Protein AF-A0A2V9WCP5-F1 (afdb_monomer_lite)

Sequence (65 aa):
MLLSGLASAQDHEKKVKRSDLPAAVEKAVVEQSQGSTIRGFSQEKENGKTFYEAELMTKGHSKDV

Secondary structure (DSSP, 8-state):
-------------EE--GGGS-HHHHHHHHHHTTTSEEEEEEEEEETTEEEEEEEEEETTEEEE-

Foldseek 3Di:
DDDDDPPPPPFDKAWDDLVVDDPVVNVVCVVVQVQWDWDTKIWTDDPNRIDIWTWTHHPNDTDTD

pLDDT: mean 82.1, std 18.46, range [36.47, 97.69]

Structure (mmCIF, N/CA/C/O backbone):
data_AF-A0A2V9WCP5-F1
#
_entry.id   AF-A0A2V9WCP5-F1
#
loop_
_atom_site.group_PDB
_atom_site.id
_atom_site.type_symbol
_atom_site.label_atom_id
_atom_site.label_alt_id
_atom_site.label_comp_id
_atom_site.label_asym_id
_atom_site.label_entity_id
_atom_site.label_seq_id
_atom_site.pdbx_PDB_ins_code
_atom_site.Cartn_x
_atom_site.Cartn_y
_atom_site.Cartn_z
_atom_site.occupancy
_atom_site.B_iso_or_equiv
_atom_site.auth_seq_id
_atom_site.auth_comp_id
_atom_site.auth_asym_id
_atom_site.auth_atom_id
_atom_site.pdbx_PDB_model_num
ATOM 1 N N . MET A 1 1 ? 0.163 -10.946 47.503 1.00 42.94 1 MET A N 1
ATOM 2 C CA . MET A 1 1 ? 0.627 -11.325 46.151 1.00 42.94 1 MET A CA 1
ATOM 3 C C . MET A 1 1 ? -0.585 -11.366 45.238 1.00 42.94 1 MET A C 1
ATOM 5 O O . MET A 1 1 ? -1.360 -12.304 45.332 1.00 42.94 1 MET A O 1
ATOM 9 N N . LEU A 1 2 ? -0.789 -10.333 44.424 1.00 36.47 2 LEU A N 1
ATOM 10 C CA . LEU A 1 2 ? -1.763 -10.350 43.332 1.00 36.47 2 LEU A CA 1
ATOM 11 C C . LEU A 1 2 ? -0.964 -10.188 42.039 1.00 36.47 2 LEU A C 1
ATOM 13 O O . LEU A 1 2 ? -0.387 -9.133 41.786 1.00 36.47 2 LEU A O 1
ATOM 17 N N . LEU A 1 3 ? -0.847 -11.293 41.303 1.00 48.59 3 LEU A N 1
ATOM 18 C CA . LEU A 1 3 ? -0.296 -11.356 39.956 1.00 48.59 3 LEU A CA 1
ATOM 19 C C . LEU A 1 3 ? -1.310 -10.714 39.001 1.00 48.59 3 LEU A C 1
ATOM 21 O O . LEU A 1 3 ? -2.351 -11.307 38.732 1.00 48.59 3 LEU A O 1
ATOM 25 N N . SER A 1 4 ? -0.981 -9.545 38.459 1.00 53.75 4 SER A N 1
ATOM 26 C CA . SER A 1 4 ? -1.644 -9.006 37.269 1.00 53.75 4 SER A CA 1
ATOM 27 C C . SER A 1 4 ? -0.682 -9.156 36.100 1.00 53.75 4 SER A C 1
ATOM 29 O O . SER A 1 4 ? 0.176 -8.307 35.868 1.00 53.75 4 SER A O 1
ATOM 31 N N . GLY A 1 5 ? -0.781 -10.288 35.404 1.00 51.09 5 GLY A N 1
ATOM 32 C CA . GLY A 1 5 ? -0.092 -10.497 34.139 1.00 51.09 5 GLY A CA 1
ATOM 33 C C . GLY A 1 5 ? -0.689 -9.567 33.090 1.00 51.09 5 GLY A C 1
ATOM 34 O O . GLY A 1 5 ? -1.781 -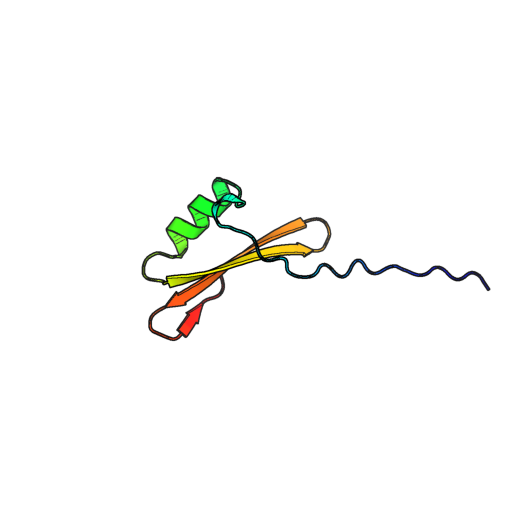9.818 32.587 1.00 51.09 5 GLY A O 1
ATOM 35 N N . LEU A 1 6 ? 0.024 -8.490 32.767 1.00 53.88 6 LEU A N 1
ATOM 36 C CA . LEU A 1 6 ? -0.185 -7.751 31.530 1.00 53.88 6 LEU A CA 1
ATOM 37 C C . LEU A 1 6 ? 0.202 -8.697 30.393 1.00 53.88 6 LEU A C 1
ATOM 39 O O . LEU A 1 6 ? 1.379 -8.858 30.075 1.00 53.88 6 LEU A O 1
ATOM 43 N N . ALA A 1 7 ? -0.792 -9.369 29.816 1.00 51.03 7 ALA A N 1
ATOM 44 C CA . ALA A 1 7 ? -0.655 -9.956 28.497 1.00 51.03 7 ALA A CA 1
ATOM 45 C C . ALA A 1 7 ? -0.418 -8.788 27.534 1.00 51.03 7 ALA A C 1
ATOM 47 O O . ALA A 1 7 ? -1.360 -8.146 27.076 1.00 51.03 7 ALA A O 1
ATOM 48 N N . SER A 1 8 ? 0.853 -8.459 27.307 1.00 50.44 8 SER A N 1
ATOM 49 C CA . SER A 1 8 ? 1.242 -7.583 26.215 1.00 50.44 8 SER A CA 1
ATOM 50 C C . SER A 1 8 ? 0.801 -8.308 24.952 1.00 50.44 8 SER A C 1
ATOM 52 O O . SER A 1 8 ? 1.368 -9.348 24.609 1.00 50.44 8 SER A O 1
ATOM 54 N N . ALA A 1 9 ? -0.284 -7.843 24.332 1.00 54.47 9 ALA A N 1
ATOM 55 C CA . ALA A 1 9 ? -0.630 -8.256 22.988 1.00 54.47 9 ALA A CA 1
ATOM 56 C C . ALA A 1 9 ? 0.570 -7.860 22.133 1.00 54.47 9 ALA A C 1
ATOM 58 O O . ALA A 1 9 ? 0.779 -6.684 21.852 1.00 54.47 9 ALA A O 1
ATOM 59 N N . GLN A 1 10 ? 1.435 -8.827 21.840 1.00 55.94 10 GLN A N 1
ATOM 60 C CA . GLN A 1 10 ? 2.466 -8.626 20.849 1.00 55.94 10 GLN A CA 1
ATOM 61 C C . GLN A 1 10 ? 1.718 -8.476 19.532 1.00 55.94 10 GLN A C 1
ATOM 63 O O . GLN A 1 10 ? 1.231 -9.463 18.977 1.00 55.94 10 GLN A O 1
ATOM 68 N N . ASP A 1 11 ? 1.540 -7.237 19.098 1.00 61.38 11 ASP A N 1
ATOM 69 C CA . ASP A 1 11 ? 1.089 -6.956 17.753 1.00 61.38 11 ASP A CA 1
ATOM 70 C C . ASP A 1 11 ? 2.215 -7.371 16.812 1.00 61.38 11 ASP A C 1
ATOM 72 O O . ASP A 1 11 ? 3.201 -6.673 16.609 1.00 61.38 11 ASP A O 1
ATOM 76 N N . HIS A 1 12 ? 2.113 -8.612 16.349 1.00 71.19 12 HIS A N 1
ATOM 77 C CA . HIS A 1 12 ? 3.021 -9.171 15.368 1.00 71.19 12 HIS A CA 1
ATOM 78 C C . HIS A 1 12 ? 2.525 -8.792 13.979 1.00 71.19 12 HIS A C 1
ATOM 80 O O . HIS A 1 12 ? 1.339 -8.950 13.667 1.00 71.19 12 HIS A O 1
ATOM 86 N N . GLU A 1 13 ? 3.456 -8.348 13.142 1.00 80.94 13 GLU A N 1
ATOM 87 C CA . GLU A 1 13 ? 3.251 -8.147 11.715 1.00 80.94 13 GLU A CA 1
ATOM 88 C C . GLU A 1 13 ? 2.609 -9.399 11.086 1.00 80.94 13 GLU A C 1
ATOM 90 O O . GLU A 1 13 ? 3.095 -10.530 11.213 1.00 80.94 13 GLU A O 1
ATOM 95 N N . LYS A 1 14 ? 1.489 -9.209 10.387 1.00 93.00 14 LYS A N 1
ATOM 96 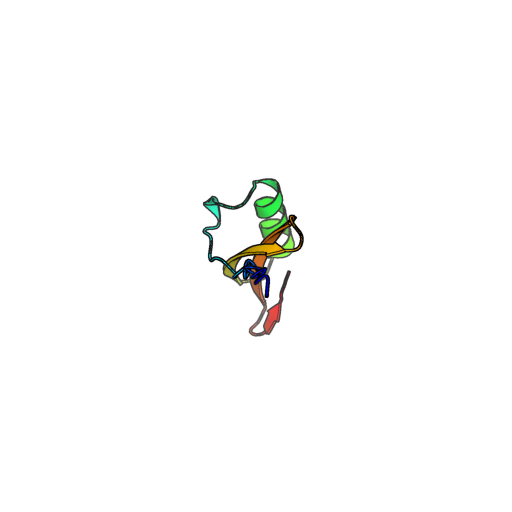C CA . LYS A 1 14 ? 0.765 -10.269 9.687 1.00 93.00 14 LYS A CA 1
ATOM 97 C C . LYS A 1 14 ? 0.815 -10.024 8.188 1.00 93.00 14 LYS A C 1
ATOM 99 O O . LYS A 1 14 ? 0.284 -9.032 7.703 1.00 93.00 14 LYS A O 1
ATOM 104 N N . LYS A 1 15 ? 1.324 -10.998 7.432 1.00 95.25 15 LYS A N 1
ATOM 105 C CA . LYS A 1 15 ? 1.254 -10.976 5.963 1.00 95.25 15 LYS A CA 1
ATOM 106 C C . LYS A 1 15 ? -0.194 -10.995 5.473 1.00 95.25 15 LYS A C 1
ATOM 108 O O . LYS A 1 15 ? -0.998 -11.817 5.922 1.00 95.25 15 LYS A O 1
ATOM 113 N N . VAL A 1 16 ? -0.498 -10.132 4.509 1.00 96.31 16 VAL A N 1
ATOM 114 C CA . VAL A 1 16 ? -1.816 -10.021 3.870 1.00 96.31 16 VAL A CA 1
ATOM 115 C C . VAL A 1 16 ? -1.686 -10.071 2.357 1.00 96.31 16 VAL A C 1
ATOM 117 O O . VAL A 1 16 ? -0.605 -9.899 1.792 1.00 96.31 16 VAL A O 1
ATOM 120 N N . LYS A 1 17 ? -2.792 -10.350 1.671 1.00 97.19 17 LYS A N 1
ATOM 121 C CA . LYS A 1 17 ? -2.850 -10.237 0.216 1.00 97.19 17 LYS A CA 1
ATOM 122 C C . LYS A 1 17 ? -3.250 -8.819 -0.155 1.00 97.19 17 LYS A C 1
ATOM 124 O O . LYS A 1 17 ? -3.965 -8.148 0.578 1.00 97.19 17 LYS A O 1
ATOM 129 N N . ARG A 1 18 ? -2.886 -8.403 -1.367 1.00 95.88 18 ARG A N 1
ATOM 130 C CA . ARG A 1 18 ? -3.345 -7.129 -1.936 1.00 95.88 18 ARG A CA 1
ATOM 131 C C . ARG A 1 18 ? -4.871 -6.983 -1.916 1.00 95.88 18 ARG A C 1
ATOM 133 O O . ARG A 1 18 ? -5.371 -5.899 -1.666 1.00 95.88 18 ARG A O 1
ATOM 140 N N . SER A 1 19 ? -5.593 -8.082 -2.145 1.00 96.56 19 SER A N 1
ATOM 141 C CA . SER A 1 19 ? -7.061 -8.131 -2.103 1.00 96.56 19 SER A CA 1
ATOM 142 C C . SER A 1 19 ? -7.657 -7.874 -0.720 1.00 96.56 19 SER A C 1
ATOM 144 O O . SER A 1 19 ? -8.852 -7.621 -0.622 1.00 96.56 19 SER A O 1
ATOM 146 N N . ASP A 1 20 ? -6.848 -7.980 0.3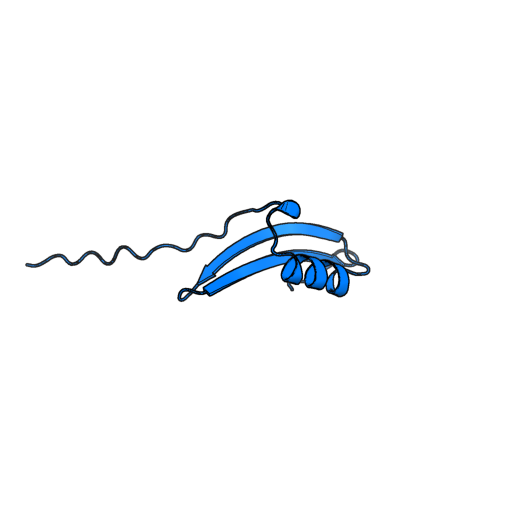34 1.00 96.56 20 ASP A N 1
ATOM 147 C CA . ASP A 1 20 ? -7.275 -7.748 1.713 1.00 96.56 20 ASP A CA 1
ATOM 148 C C . ASP A 1 20 ? -7.102 -6.268 2.105 1.00 96.56 20 ASP A C 1
ATOM 150 O O . ASP A 1 20 ? -7.537 -5.858 3.181 1.00 96.56 20 ASP A O 1
ATOM 154 N N . LEU A 1 21 ? -6.469 -5.456 1.245 1.00 96.44 21 LEU A N 1
ATOM 155 C CA . LEU A 1 21 ? -6.275 -4.034 1.493 1.00 96.44 21 LEU A CA 1
ATOM 156 C C . LEU A 1 21 ? -7.602 -3.274 1.370 1.00 96.44 21 LEU A C 1
ATOM 158 O O . LEU A 1 21 ? -8.359 -3.478 0.416 1.00 96.44 21 LEU A O 1
ATOM 162 N N . PRO A 1 22 ? -7.867 -2.312 2.269 1.00 97.69 22 PRO A N 1
ATOM 163 C CA . PRO A 1 22 ? -8.927 -1.342 2.051 1.00 97.69 22 PRO A CA 1
ATOM 164 C C . PRO A 1 22 ? -8.706 -0.581 0.738 1.00 97.69 22 PRO A C 1
ATOM 166 O O . PRO A 1 22 ? -7.580 -0.207 0.416 1.00 97.69 22 PRO A O 1
ATOM 169 N N . ALA A 1 23 ? -9.784 -0.261 0.017 1.00 97.50 23 ALA A N 1
ATOM 170 C CA . ALA A 1 23 ? -9.698 0.383 -1.301 1.00 97.50 23 ALA A CA 1
ATOM 171 C C . ALA A 1 23 ? -8.868 1.685 -1.305 1.00 97.50 23 ALA A C 1
ATOM 173 O O . ALA A 1 23 ? -8.136 1.964 -2.253 1.00 97.50 23 ALA A O 1
ATOM 174 N N . ALA A 1 24 ? -8.945 2.473 -0.227 1.00 96.88 24 ALA A N 1
ATOM 175 C CA . ALA A 1 24 ? -8.140 3.685 -0.075 1.00 96.88 24 ALA A CA 1
ATOM 176 C C . ALA A 1 24 ? -6.636 3.383 0.068 1.00 96.88 24 ALA A C 1
ATOM 178 O O . ALA A 1 24 ? -5.814 4.096 -0.505 1.00 96.88 24 ALA A O 1
ATOM 179 N N . VAL A 1 25 ? -6.285 2.313 0.789 1.00 96.81 25 VAL A N 1
ATOM 180 C CA . VAL A 1 25 ? -4.900 1.851 0.952 1.00 96.81 25 VAL A CA 1
ATOM 181 C C . VAL A 1 25 ? -4.376 1.314 -0.374 1.00 96.81 25 VAL A C 1
ATOM 183 O O . VAL A 1 25 ? -3.295 1.704 -0.799 1.00 96.81 25 VAL A O 1
ATOM 186 N N . GLU A 1 26 ? -5.156 0.495 -1.085 1.00 97.38 26 GLU A N 1
ATOM 187 C CA . GLU A 1 26 ? -4.748 -0.009 -2.400 1.00 97.38 26 GLU A CA 1
ATOM 188 C C . GLU A 1 26 ? -4.482 1.132 -3.393 1.00 97.38 26 GLU A C 1
ATOM 190 O O . GLU A 1 26 ? -3.481 1.105 -4.112 1.00 97.38 26 GLU A O 1
ATOM 195 N N . LYS A 1 27 ? -5.337 2.161 -3.409 1.00 97.25 27 LYS A N 1
ATOM 196 C CA . LYS A 1 27 ? -5.130 3.347 -4.249 1.00 97.25 27 LYS A CA 1
ATOM 197 C C . LYS A 1 27 ? -3.810 4.048 -3.918 1.00 97.25 27 LYS A C 1
ATOM 199 O O . LYS A 1 27 ? -3.057 4.366 -4.836 1.00 97.25 27 LYS A O 1
ATOM 204 N N . ALA A 1 28 ? -3.508 4.240 -2.633 1.00 96.56 28 ALA A N 1
ATOM 205 C CA . ALA A 1 28 ? -2.246 4.836 -2.200 1.00 96.56 28 ALA A CA 1
ATOM 206 C C . ALA A 1 28 ? -1.040 3.979 -2.613 1.00 96.56 28 ALA A C 1
ATOM 208 O O . ALA A 1 28 ? -0.084 4.510 -3.174 1.00 96.56 28 ALA A O 1
ATOM 209 N N . VAL A 1 29 ? -1.110 2.657 -2.429 1.00 95.88 29 VAL A N 1
ATOM 210 C CA . VAL A 1 29 ? -0.069 1.723 -2.88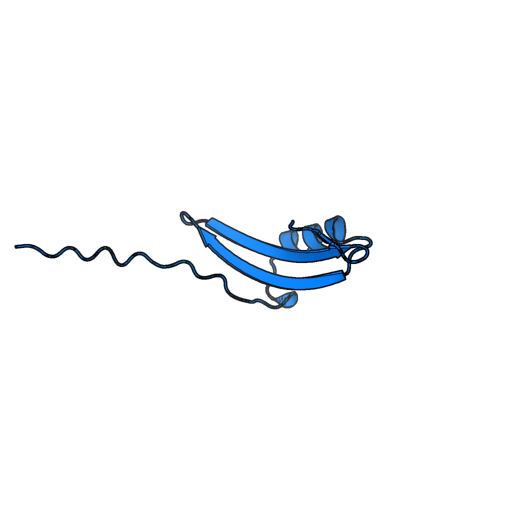4 1.00 95.88 29 VAL A CA 1
ATOM 211 C C . VAL A 1 29 ? 0.179 1.891 -4.380 1.00 95.88 29 VAL A C 1
ATOM 213 O O . VAL A 1 29 ? 1.326 2.046 -4.779 1.00 95.88 29 VAL A O 1
ATOM 216 N N . VAL A 1 30 ? -0.871 1.902 -5.210 1.00 95.31 30 VAL A N 1
ATOM 217 C CA . VAL A 1 30 ? -0.734 2.083 -6.667 1.00 95.31 30 VAL A CA 1
ATOM 218 C C . VAL A 1 30 ? -0.026 3.389 -7.000 1.00 95.31 30 VAL A C 1
ATOM 220 O O . VAL A 1 30 ? 0.868 3.389 -7.841 1.00 95.31 30 VAL A O 1
ATOM 223 N N . GLU A 1 31 ? -0.423 4.496 -6.378 1.00 96.06 31 GLU A N 1
ATOM 224 C CA . GLU A 1 31 ? 0.145 5.820 -6.646 1.00 96.06 31 GLU A CA 1
ATOM 225 C C . GLU A 1 31 ? 1.614 5.913 -6.208 1.00 96.06 31 GLU A C 1
ATOM 227 O O . GLU A 1 31 ? 2.442 6.448 -6.944 1.00 96.06 31 GLU A O 1
ATOM 232 N N . GLN A 1 32 ? 1.958 5.349 -5.048 1.00 94.12 32 GLN A N 1
ATOM 233 C CA . GLN A 1 32 ? 3.299 5.445 -4.463 1.00 94.12 32 GLN A CA 1
ATOM 234 C C . GLN A 1 32 ? 4.282 4.406 -5.016 1.00 94.12 32 GLN A C 1
ATOM 236 O O . GLN A 1 32 ? 5.492 4.641 -5.033 1.00 94.12 32 GLN A O 1
ATOM 241 N N . SER A 1 33 ? 3.790 3.265 -5.507 1.00 93.50 33 SER A N 1
ATOM 242 C CA . SER A 1 33 ? 4.631 2.185 -6.031 1.00 93.50 33 SER A CA 1
ATOM 243 C C . SER A 1 33 ? 5.017 2.357 -7.501 1.00 93.50 33 SER A C 1
ATOM 245 O O . SER A 1 33 ? 5.617 1.448 -8.077 1.00 93.50 33 SER A O 1
ATOM 247 N N . GLN A 1 34 ? 4.659 3.472 -8.145 1.00 92.12 34 GLN A N 1
ATOM 248 C CA . GLN A 1 34 ? 4.983 3.712 -9.552 1.00 92.12 34 GLN A CA 1
ATOM 249 C C . GLN A 1 34 ? 6.502 3.657 -9.776 1.00 92.12 34 GLN A C 1
ATOM 251 O O . GLN A 1 34 ? 7.274 4.352 -9.119 1.00 92.12 34 GLN A O 1
ATOM 256 N N . GLY A 1 35 ? 6.940 2.804 -10.706 1.00 89.19 35 GLY A N 1
ATOM 257 C CA . GLY A 1 35 ? 8.366 2.584 -10.984 1.00 89.19 35 GLY A CA 1
ATOM 258 C C . GLY A 1 35 ? 9.099 1.672 -9.987 1.00 89.19 35 GLY A C 1
ATOM 259 O O . GLY A 1 35 ? 10.315 1.509 -10.105 1.00 89.19 35 GLY A O 1
ATOM 260 N N . SER A 1 36 ? 8.381 1.051 -9.048 1.00 92.56 36 SER A N 1
ATOM 261 C CA . SER A 1 36 ? 8.908 0.101 -8.061 1.00 92.56 36 SER A CA 1
ATOM 262 C C . SER A 1 36 ? 8.256 -1.274 -8.209 1.00 92.56 36 SER A C 1
ATOM 264 O O . SER A 1 36 ? 7.150 -1.409 -8.726 1.00 92.56 36 SER A O 1
ATOM 266 N N . THR A 1 37 ? 8.935 -2.320 -7.738 1.00 91.38 37 THR A N 1
ATOM 267 C CA . THR A 1 37 ? 8.350 -3.662 -7.612 1.00 91.38 37 THR A CA 1
ATOM 268 C C . THR A 1 37 ? 7.857 -3.875 -6.191 1.00 91.38 37 THR A C 1
ATOM 270 O O . THR A 1 37 ? 8.656 -3.785 -5.264 1.00 91.38 37 THR A O 1
ATOM 273 N N . ILE A 1 38 ? 6.581 -4.215 -6.023 1.00 93.69 38 ILE A N 1
ATOM 274 C CA . ILE A 1 38 ? 6.032 -4.620 -4.724 1.00 93.69 38 ILE A CA 1
ATOM 275 C C . ILE A 1 38 ? 6.490 -6.053 -4.408 1.00 93.69 38 ILE A C 1
ATOM 277 O O . ILE A 1 38 ? 6.375 -6.937 -5.260 1.00 93.69 38 ILE A O 1
ATOM 281 N N . ARG A 1 39 ? 7.014 -6.281 -3.203 1.00 94.38 39 ARG A N 1
ATOM 282 C CA . ARG A 1 39 ? 7.512 -7.580 -2.717 1.00 94.38 39 ARG A CA 1
ATOM 283 C C . ARG A 1 39 ? 6.500 -8.301 -1.835 1.00 94.38 39 ARG A C 1
ATOM 285 O O . ARG A 1 39 ? 6.372 -9.521 -1.930 1.00 94.38 39 ARG A O 1
ATOM 292 N N . GLY A 1 40 ? 5.740 -7.552 -1.045 1.00 95.12 40 GLY A N 1
ATOM 293 C CA . GLY A 1 40 ? 4.761 -8.101 -0.123 1.00 95.12 40 GLY A CA 1
ATOM 294 C C . GLY A 1 40 ? 3.882 -7.026 0.496 1.00 95.12 40 GLY A C 1
ATOM 295 O O . GLY A 1 40 ? 4.086 -5.833 0.275 1.00 95.12 40 GLY A O 1
ATOM 296 N N . PHE A 1 41 ? 2.896 -7.493 1.255 1.00 97.06 4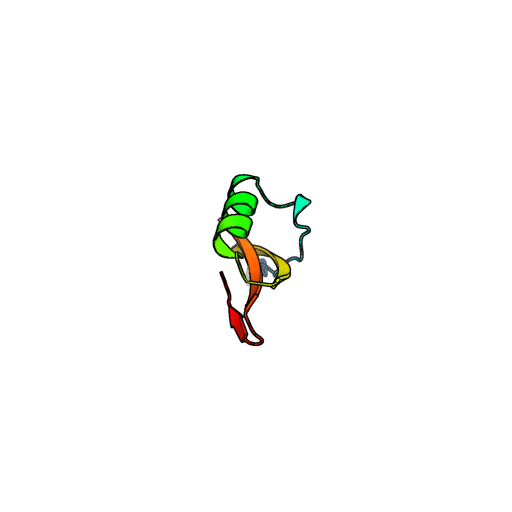1 PHE A N 1
ATOM 297 C CA . PHE A 1 41 ? 2.037 -6.659 2.078 1.00 97.06 41 PHE A CA 1
ATOM 298 C C . PHE A 1 41 ? 1.935 -7.257 3.467 1.00 97.06 41 PHE A C 1
ATOM 300 O O . PHE A 1 41 ? 1.843 -8.484 3.626 1.00 97.06 41 PHE A O 1
ATOM 307 N N . SER A 1 42 ? 1.859 -6.383 4.451 1.00 96.31 42 SER A N 1
ATOM 308 C CA . SER A 1 42 ? 1.598 -6.751 5.827 1.00 96.31 42 SER A CA 1
ATOM 309 C C . SER A 1 42 ? 0.613 -5.787 6.466 1.00 96.31 42 SER A C 1
ATOM 311 O O . SER A 1 42 ? 0.294 -4.719 5.942 1.00 96.31 42 SER A O 1
ATOM 313 N N . GLN A 1 43 ? 0.051 -6.238 7.577 1.00 94.75 43 GLN A N 1
ATOM 314 C CA . GLN A 1 43 ? -0.685 -5.400 8.493 1.00 94.75 43 GLN A CA 1
ATOM 315 C C . GLN A 1 43 ? -0.114 -5.589 9.887 1.00 94.75 43 GLN A C 1
ATOM 317 O O . GLN A 1 43 ? 0.237 -6.701 10.288 1.00 94.75 43 GLN A O 1
ATOM 322 N N . GLU A 1 44 ? -0.161 -4.531 10.661 1.00 92.12 44 GLU A N 1
ATOM 323 C CA . GLU A 1 44 ? 0.067 -4.586 12.091 1.00 92.12 44 GLU A CA 1
ATOM 324 C C . GLU A 1 44 ? -1.003 -3.758 12.783 1.00 92.12 44 GLU A C 1
ATOM 326 O O . GLU A 1 44 ? -1.684 -2.924 12.171 1.00 92.12 44 GLU A O 1
ATOM 331 N N . LYS A 1 45 ? -1.215 -4.034 14.063 1.00 90.75 45 LYS A N 1
ATOM 332 C CA . LYS A 1 45 ? -1.911 -3.074 14.902 1.00 90.75 45 LYS A CA 1
ATOM 333 C C . LYS A 1 45 ? -0.881 -2.450 15.818 1.00 90.75 45 LYS A C 1
ATOM 335 O O . LYS A 1 45 ? 0.106 -3.063 16.174 1.00 90.75 45 LYS A O 1
ATOM 340 N N . GLU A 1 46 ? -1.074 -1.193 16.149 1.00 85.25 46 GLU A N 1
ATOM 341 C CA . GLU A 1 46 ? -0.231 -0.547 17.136 1.00 85.25 46 GLU A CA 1
ATOM 342 C C . GLU A 1 46 ? -1.067 0.531 17.802 1.00 85.25 46 GLU A C 1
ATOM 344 O O . GLU A 1 46 ? -1.753 1.312 17.133 1.00 85.25 46 GLU A O 1
ATOM 349 N N . ASN A 1 47 ? -1.071 0.560 19.135 1.00 87.00 47 ASN A N 1
ATOM 350 C CA . ASN A 1 47 ? -1.796 1.570 19.909 1.00 87.00 47 ASN A CA 1
ATOM 351 C C . ASN A 1 47 ? -3.285 1.697 19.505 1.00 87.00 47 ASN A C 1
ATOM 353 O O . ASN A 1 47 ? -3.846 2.792 19.450 1.00 87.00 47 ASN A O 1
ATOM 357 N N . GLY A 1 48 ? -3.926 0.568 19.175 1.00 89.25 48 GLY A N 1
ATOM 358 C CA . GLY A 1 48 ? -5.332 0.505 18.755 1.00 89.25 48 GLY A CA 1
ATOM 359 C C . GLY A 1 48 ? -5.607 0.957 17.315 1.00 89.25 48 GLY A C 1
ATOM 360 O O . GLY A 1 48 ? -6.763 0.968 16.893 1.00 89.25 48 GLY A O 1
ATOM 361 N N . LYS A 1 49 ? -4.575 1.308 16.545 1.00 90.62 49 LYS A N 1
ATOM 362 C CA . LYS A 1 49 ? -4.662 1.626 15.115 1.00 90.62 49 LYS A CA 1
ATOM 363 C C . LYS A 1 49 ? -4.236 0.420 14.293 1.00 90.62 49 LYS A C 1
ATOM 365 O O . LYS A 1 49 ? -3.534 -0.442 14.794 1.00 90.62 49 LYS A O 1
ATOM 370 N N . THR A 1 50 ? -4.700 0.337 13.050 1.00 92.50 50 THR A N 1
ATOM 371 C CA . THR A 1 50 ? -4.246 -0.676 12.087 1.00 92.50 50 THR A CA 1
ATOM 372 C C . THR A 1 50 ? -3.412 0.014 11.024 1.00 92.50 50 THR A C 1
ATOM 374 O O . THR A 1 50 ? -3.887 0.975 10.414 1.00 92.50 50 THR A O 1
ATOM 377 N N . PHE A 1 51 ? -2.205 -0.487 10.810 1.00 94.62 51 PHE A N 1
ATOM 378 C CA . PHE A 1 51 ? -1.291 -0.054 9.767 1.00 94.62 51 PHE A CA 1
ATOM 379 C C . PHE A 1 51 ? -1.244 -1.125 8.682 1.00 94.62 51 PHE A C 1
ATOM 381 O O . PHE A 1 51 ? -1.388 -2.316 8.961 1.00 94.62 51 PHE A O 1
ATOM 388 N N . TYR A 1 52 ? -1.110 -0.676 7.440 1.00 95.81 52 TYR A N 1
ATOM 389 C CA . TYR A 1 52 ? -0.917 -1.530 6.277 1.00 95.81 52 TYR A CA 1
ATOM 390 C C . TYR A 1 52 ? 0.363 -1.078 5.603 1.00 95.81 52 TYR A C 1
ATOM 392 O O . TYR A 1 52 ? 0.505 0.113 5.331 1.00 95.81 52 TYR A O 1
ATOM 400 N N . GLU A 1 53 ? 1.238 -2.022 5.302 1.00 94.06 53 GLU A N 1
ATOM 401 C CA . GLU A 1 53 ? 2.544 -1.741 4.719 1.00 94.06 53 GLU A CA 1
ATOM 402 C C . GLU A 1 53 ? 2.672 -2.421 3.358 1.00 94.06 53 GLU A C 1
ATOM 404 O O . GLU A 1 53 ? 2.126 -3.510 3.123 1.00 94.06 53 GLU A O 1
ATOM 409 N N . ALA A 1 54 ? 3.388 -1.769 2.442 1.00 95.50 54 ALA A N 1
ATOM 410 C CA . ALA A 1 54 ? 3.735 -2.321 1.142 1.00 95.50 54 ALA A CA 1
ATOM 411 C C . ALA A 1 54 ? 5.251 -2.262 0.946 1.00 95.50 54 ALA A C 1
ATOM 413 O O . ALA A 1 54 ? 5.826 -1.197 0.739 1.00 95.50 54 ALA A O 1
ATOM 414 N N . GLU A 1 55 ? 5.900 -3.423 0.936 1.00 93.38 55 GLU A N 1
ATOM 415 C CA . GLU A 1 55 ? 7.346 -3.500 0.732 1.00 93.38 55 GLU A CA 1
ATOM 416 C C . GLU A 1 55 ? 7.672 -3.208 -0.742 1.00 93.38 55 GLU A C 1
ATOM 418 O O . GLU A 1 55 ? 7.277 -3.969 -1.638 1.00 93.38 55 GLU A O 1
ATOM 423 N N . LEU A 1 56 ? 8.389 -2.112 -1.018 1.00 92.38 56 LEU A N 1
ATOM 424 C CA . LEU A 1 56 ? 8.776 -1.716 -2.373 1.00 92.38 56 LEU A CA 1
ATOM 425 C C . LEU A 1 56 ? 10.272 -1.900 -2.623 1.00 92.38 56 LEU A C 1
ATOM 427 O O . LEU A 1 56 ? 11.128 -1.608 -1.791 1.00 92.38 56 LEU A O 1
ATOM 431 N N . MET A 1 57 ? 10.598 -2.299 -3.849 1.00 84.56 57 MET A N 1
ATOM 432 C CA . MET A 1 57 ? 11.966 -2.373 -4.346 1.00 84.56 57 MET A CA 1
ATOM 433 C C . MET A 1 57 ? 12.119 -1.491 -5.586 1.00 84.56 57 MET A C 1
ATOM 435 O O . MET A 1 57 ? 11.479 -1.737 -6.614 1.00 84.56 57 MET A O 1
ATOM 439 N N . THR A 1 58 ? 12.995 -0.489 -5.528 1.00 79.44 58 THR A N 1
ATOM 440 C CA . THR A 1 58 ? 13.294 0.415 -6.648 1.00 79.44 58 THR A CA 1
ATOM 441 C C . THR A 1 58 ? 14.755 0.247 -7.055 1.00 79.44 58 THR A C 1
ATOM 443 O O . THR A 1 58 ? 15.655 0.497 -6.262 1.00 79.44 58 THR A O 1
ATOM 446 N N . LYS A 1 59 ? 15.023 -0.166 -8.303 1.00 66.62 59 LYS A N 1
ATOM 447 C CA . LYS A 1 59 ? 16.390 -0.245 -8.875 1.00 66.62 59 LYS A CA 1
ATOM 448 C C . LYS A 1 59 ? 17.419 -1.022 -8.020 1.00 66.62 59 LYS A C 1
ATOM 450 O O . LYS A 1 59 ? 18.607 -0.736 -8.091 1.00 66.62 59 LYS A O 1
ATOM 455 N N . GLY A 1 60 ? 16.971 -2.006 -7.236 1.00 62.25 60 GLY A N 1
ATOM 456 C CA . GLY A 1 60 ? 17.834 -2.802 -6.350 1.00 62.25 60 GLY A CA 1
ATOM 457 C C . GLY A 1 60 ? 18.033 -2.236 -4.936 1.00 62.25 60 GLY A C 1
ATOM 458 O O . GLY A 1 60 ? 18.802 -2.812 -4.176 1.00 62.25 60 GLY A O 1
ATOM 459 N N . HIS A 1 61 ? 17.326 -1.165 -4.563 1.00 65.19 61 HIS A N 1
ATOM 460 C CA . HIS A 1 61 ? 17.284 -0.612 -3.205 1.00 65.19 61 HIS A CA 1
ATOM 461 C C . HIS A 1 61 ? 15.864 -0.741 -2.621 1.00 65.19 61 HIS A C 1
ATOM 463 O O . HIS A 1 61 ? 14.885 -0.559 -3.355 1.00 65.19 61 HIS A O 1
ATOM 469 N N . SER A 1 62 ? 15.736 -1.089 -1.334 1.00 52.94 62 SER A N 1
ATOM 470 C CA . SER A 1 62 ? 14.439 -1.116 -0.639 1.00 52.94 62 SER A CA 1
ATOM 471 C C . SER A 1 62 ? 13.949 0.309 -0.384 1.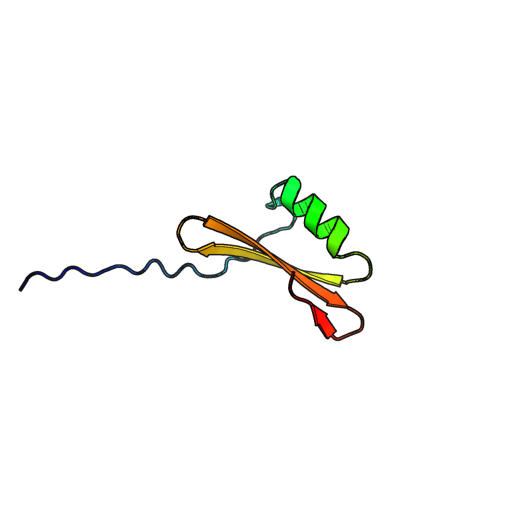00 52.94 62 SER A C 1
ATOM 473 O O . SER A 1 62 ? 14.744 1.219 -0.132 1.00 52.94 62 SER A O 1
ATOM 475 N N . LYS A 1 63 ? 12.638 0.519 -0.492 1.00 57.06 63 LYS A N 1
ATOM 476 C CA . LYS A 1 63 ? 11.975 1.759 -0.096 1.00 57.06 63 LYS A CA 1
ATOM 477 C C . LYS A 1 63 ? 10.730 1.385 0.701 1.00 57.06 63 LYS A C 1
ATOM 479 O O . LYS A 1 63 ? 9.807 0.809 0.134 1.00 57.06 63 LYS A O 1
ATOM 484 N N . ASP A 1 64 ? 10.724 1.724 1.982 1.00 50.53 64 ASP A N 1
ATOM 485 C CA . ASP A 1 64 ? 9.574 1.512 2.863 1.00 50.53 64 ASP A CA 1
ATOM 486 C C . ASP A 1 64 ? 8.600 2.694 2.711 1.00 50.53 64 ASP A C 1
ATOM 488 O O . ASP A 1 64 ? 9.031 3.856 2.691 1.00 50.53 64 ASP A O 1
ATOM 492 N N . VAL A 1 65 ? 7.307 2.404 2.523 1.00 53.81 65 VAL A N 1
ATOM 493 C CA . VAL A 1 65 ? 6.198 3.378 2.441 1.00 53.81 65 VAL A CA 1
ATOM 494 C C . VAL A 1 65 ? 4.933 2.848 3.095 1.00 53.81 65 VAL A C 1
ATOM 496 O O . VAL A 1 65 ? 4.673 1.627 2.993 1.00 53.81 65 VAL A O 1
#

Radius of gyration: 15.95 Å; chains: 1; bounding box: 28×17×57 Å